Protein AF-A0A531JTS1-F1 (afdb_monomer_lite)

Radius of gyration: 21.37 Å; chains: 1; bounding box: 62×40×53 Å

Secondary structure (DSSP, 8-state):
-BTTSPPP-THHHHHHHHHHHHHT-----EEEHHHHHHTT-EEPTTPPPEEEEEEEEEEEEEE-TTS-EEEEEEEEEEEEEEEEGGGEES--GGGT--PPPP---TTS--HHHHHHHHHTT----

Structure (mmCIF, N/CA/C/O backbone):
data_AF-A0A531JTS1-F1
#
_entry.id   AF-A0A531JTS1-F1
#
loop_
_atom_site.group_PDB
_atom_site.id
_atom_site.type_symbol
_atom_site.label_atom_id
_atom_site.label_alt_id
_atom_site.label_comp_id
_atom_site.label_asym_id
_atom_site.label_entity_id
_atom_site.label_seq_id
_atom_site.pdbx_PDB_ins_code
_atom_site.Cartn_x
_atom_site.Cartn_y
_atom_site.Cartn_z
_atom_site.occupancy
_atom_site.B_iso_or_equiv
_atom_site.auth_seq_id
_atom_site.auth_comp_id
_atom_site.auth_asym_id
_atom_site.auth_atom_id
_atom_site.pdbx_PDB_model_num
ATOM 1 N N . LEU A 1 1 ? 2.930 2.457 -3.027 1.00 91.69 1 LEU A N 1
ATOM 2 C CA . LEU A 1 1 ? 1.908 3.439 -3.441 1.00 91.69 1 LEU A CA 1
ATOM 3 C C . LEU A 1 1 ? 0.594 2.713 -3.680 1.00 91.69 1 LEU A C 1
ATOM 5 O O . LEU A 1 1 ? 0.610 1.573 -4.131 1.00 91.69 1 LEU A O 1
ATOM 9 N N . ARG A 1 2 ? -0.527 3.340 -3.339 1.00 93.81 2 ARG A N 1
ATOM 10 C CA . ARG A 1 2 ? -1.869 2.912 -3.752 1.00 93.81 2 ARG A CA 1
ATOM 11 C C . ARG A 1 2 ? -2.081 3.280 -5.227 1.00 93.81 2 ARG A C 1
ATOM 13 O O . ARG A 1 2 ? -1.327 4.095 -5.753 1.00 93.81 2 ARG A O 1
ATOM 20 N N . HIS A 1 3 ? -3.122 2.746 -5.869 1.00 89.25 3 HIS A N 1
ATOM 21 C CA . HIS A 1 3 ? -3.442 3.060 -7.275 1.00 89.25 3 HIS A CA 1
ATOM 22 C C . HIS A 1 3 ? -3.582 4.564 -7.580 1.00 89.25 3 HIS A C 1
ATOM 24 O O . HIS A 1 3 ? -3.372 4.981 -8.708 1.00 89.25 3 HIS A O 1
ATOM 30 N N . ASN A 1 4 ? -3.912 5.387 -6.583 1.00 91.25 4 ASN A N 1
ATOM 31 C CA . ASN A 1 4 ? -4.043 6.839 -6.713 1.00 91.25 4 ASN A CA 1
ATOM 32 C C . ASN A 1 4 ? -2.749 7.616 -6.393 1.00 91.25 4 ASN A C 1
ATOM 34 O O . ASN A 1 4 ? -2.799 8.817 -6.146 1.00 91.25 4 ASN A O 1
ATOM 38 N N . GLY A 1 5 ? -1.602 6.938 -6.308 1.00 90.19 5 GLY A N 1
ATOM 39 C CA . GLY A 1 5 ? -0.308 7.558 -6.017 1.00 90.19 5 GLY A CA 1
ATOM 40 C C . GLY A 1 5 ? -0.054 7.873 -4.540 1.00 90.19 5 GLY A C 1
ATOM 41 O O . GLY A 1 5 ? 1.070 8.218 -4.184 1.00 90.19 5 GLY A O 1
ATOM 42 N N . LEU A 1 6 ? -1.035 7.703 -3.645 1.00 93.75 6 LEU A N 1
ATOM 43 C CA . LEU A 1 6 ? -0.819 7.951 -2.218 1.00 93.75 6 LEU A CA 1
ATOM 44 C C . LEU A 1 6 ? 0.058 6.857 -1.585 1.00 93.75 6 LEU A C 1
ATOM 46 O O . LEU A 1 6 ? -0.121 5.666 -1.874 1.00 93.75 6 LEU A O 1
ATOM 50 N N . PRO A 1 7 ? 0.998 7.209 -0.692 1.00 94.44 7 PRO A N 1
ATOM 51 C CA . PRO A 1 7 ? 1.817 6.220 -0.009 1.00 94.44 7 PRO A CA 1
ATOM 52 C C . PRO A 1 7 ? 0.991 5.378 0.974 1.00 94.44 7 PRO A C 1
ATOM 54 O O . PRO A 1 7 ? -0.017 5.813 1.534 1.00 94.44 7 PRO A O 1
ATOM 57 N N . TYR A 1 8 ? 1.435 4.139 1.191 1.00 94.94 8 TYR A N 1
ATOM 58 C CA . TYR A 1 8 ? 1.026 3.388 2.378 1.00 94.94 8 TYR A CA 1
ATOM 59 C C . TYR A 1 8 ? 1.779 3.936 3.595 1.00 94.94 8 TYR A C 1
ATOM 61 O O . TYR A 1 8 ? 2.845 4.530 3.449 1.00 94.94 8 TYR A O 1
ATOM 69 N N . SER A 1 9 ? 1.229 3.733 4.789 1.00 93.50 9 SER A N 1
ATOM 70 C CA . SER A 1 9 ? 1.817 4.181 6.052 1.00 93.50 9 SER A CA 1
ATOM 71 C C . SER A 1 9 ? 1.933 3.028 7.050 1.00 93.50 9 SER A C 1
ATOM 73 O O . SER A 1 9 ? 1.242 2.009 6.934 1.00 93.50 9 SER A O 1
ATOM 75 N N . GLY A 1 10 ? 2.826 3.196 8.028 1.00 93.56 10 GLY A N 1
ATOM 76 C CA . GLY A 1 10 ? 3.038 2.238 9.111 1.00 93.56 10 GLY A CA 1
ATOM 77 C C . GLY A 1 10 ? 3.453 0.852 8.612 1.00 93.56 10 GLY A C 1
ATOM 78 O O . GLY A 1 10 ? 4.222 0.722 7.661 1.00 93.56 10 GLY A O 1
ATOM 79 N N . MET A 1 11 ? 2.907 -0.191 9.243 1.00 94.56 11 MET A N 1
ATOM 80 C CA . MET A 1 11 ? 3.281 -1.587 8.980 1.00 94.56 11 MET A CA 1
ATOM 81 C C . MET A 1 11 ? 3.059 -2.020 7.523 1.00 94.56 11 MET A C 1
ATOM 83 O O . MET A 1 11 ? 3.814 -2.835 6.999 1.00 94.56 11 MET A O 1
ATOM 87 N N . ASN A 1 12 ? 2.076 -1.436 6.831 1.00 96.81 12 ASN A N 1
ATOM 88 C CA . ASN A 1 12 ? 1.812 -1.759 5.427 1.00 96.81 12 ASN A CA 1
ATOM 89 C C . ASN A 1 12 ? 2.991 -1.425 4.508 1.00 96.81 12 ASN A C 1
ATOM 91 O O . ASN A 1 12 ? 3.126 -2.045 3.460 1.00 96.81 12 ASN A O 1
ATOM 95 N N . VAL A 1 13 ? 3.849 -0.469 4.883 1.00 96.19 13 VAL A N 1
ATOM 96 C CA . VAL A 1 13 ? 5.073 -0.176 4.125 1.00 96.19 13 VAL A CA 1
ATOM 97 C C . VAL A 1 13 ? 5.992 -1.396 4.132 1.00 96.19 13 VAL A C 1
ATOM 99 O O . VAL A 1 13 ? 6.396 -1.865 3.073 1.00 96.19 13 VAL A O 1
ATOM 102 N N . LEU A 1 14 ? 6.249 -1.958 5.316 1.00 96.25 14 LEU A N 1
ATOM 103 C CA . LEU A 1 14 ? 7.140 -3.105 5.487 1.00 96.25 14 LEU A CA 1
ATOM 104 C C . LEU A 1 14 ? 6.568 -4.378 4.857 1.00 96.25 14 LEU A C 1
ATOM 106 O O . LEU A 1 14 ? 7.298 -5.100 4.184 1.00 96.25 14 LEU A O 1
ATOM 110 N N . LEU A 1 15 ? 5.264 -4.624 5.025 1.00 96.31 15 LEU A N 1
ATOM 111 C CA . LEU A 1 15 ? 4.593 -5.784 4.427 1.00 96.31 15 LEU A CA 1
ATOM 112 C C . LEU A 1 15 ? 4.716 -5.774 2.900 1.00 96.31 15 LEU A C 1
ATOM 114 O O . LEU A 1 15 ? 5.109 -6.772 2.301 1.00 96.31 15 LEU A O 1
ATOM 118 N N . LEU A 1 16 ? 4.435 -4.631 2.271 1.00 97.25 16 LEU A N 1
ATOM 119 C CA . LEU A 1 16 ? 4.468 -4.516 0.816 1.00 97.25 16 LEU A CA 1
ATOM 120 C C . LEU A 1 16 ? 5.891 -4.488 0.255 1.00 97.25 16 LEU A C 1
ATOM 122 O O . LEU A 1 16 ? 6.112 -5.003 -0.836 1.00 97.25 16 LEU A O 1
ATOM 126 N N . TRP A 1 17 ? 6.863 -3.920 0.974 1.00 95.50 17 TRP A N 1
ATOM 127 C CA . TRP A 1 17 ? 8.272 -4.008 0.580 1.00 95.50 17 TRP A CA 1
ATOM 128 C C . TRP A 1 17 ? 8.794 -5.437 0.656 1.00 95.50 17 TRP A C 1
ATOM 130 O O . TRP A 1 17 ? 9.419 -5.900 -0.294 1.00 95.50 17 TRP A O 1
ATOM 140 N N . SER A 1 18 ? 8.506 -6.148 1.749 1.00 96.19 18 SER A N 1
ATOM 141 C CA . SER A 1 18 ? 8.915 -7.545 1.901 1.00 96.19 18 SER A CA 1
ATOM 142 C C . SER A 1 18 ? 8.331 -8.412 0.791 1.00 96.19 18 SER A C 1
ATOM 144 O O . SER A 1 18 ? 9.043 -9.226 0.211 1.00 96.19 18 SER A O 1
ATOM 146 N N . GLU A 1 19 ? 7.054 -8.215 0.469 1.00 97.19 19 GLU A N 1
ATOM 147 C CA . GLU A 1 19 ? 6.400 -8.931 -0.621 1.00 97.19 19 GLU A CA 1
ATOM 148 C C . GLU A 1 19 ? 6.990 -8.561 -1.990 1.00 97.19 19 GLU A C 1
ATOM 150 O O . GLU A 1 19 ? 7.264 -9.447 -2.801 1.00 97.19 19 GLU A O 1
ATOM 155 N N . ALA A 1 20 ? 7.214 -7.267 -2.254 1.00 95.19 20 ALA A N 1
ATOM 156 C CA . ALA A 1 20 ? 7.817 -6.810 -3.506 1.00 95.19 20 ALA A CA 1
ATOM 157 C C . ALA A 1 20 ? 9.181 -7.465 -3.736 1.00 95.19 20 ALA A C 1
ATOM 159 O O . ALA A 1 20 ? 9.451 -7.943 -4.834 1.00 95.19 20 ALA A O 1
ATOM 160 N N . ILE A 1 21 ? 10.013 -7.530 -2.694 1.00 95.31 21 ILE A N 1
ATOM 161 C CA . ILE A 1 21 ? 11.329 -8.171 -2.746 1.00 95.31 21 ILE A CA 1
ATOM 162 C C . ILE A 1 21 ? 11.180 -9.677 -2.970 1.00 95.31 21 ILE A C 1
ATOM 164 O O . ILE A 1 21 ? 11.803 -10.217 -3.881 1.00 95.31 21 ILE A O 1
ATOM 168 N N . ALA A 1 22 ? 10.332 -10.351 -2.187 1.00 96.31 22 ALA A N 1
ATOM 169 C CA . ALA A 1 22 ? 10.145 -11.800 -2.271 1.00 96.31 22 ALA A CA 1
ATOM 170 C C . ALA A 1 22 ? 9.657 -12.261 -3.654 1.00 96.31 22 ALA A C 1
ATOM 172 O O . ALA A 1 22 ? 9.996 -13.358 -4.095 1.00 96.31 22 ALA A O 1
ATOM 173 N N . ARG A 1 23 ? 8.873 -11.424 -4.343 1.00 95.31 23 ARG A N 1
ATOM 174 C CA . ARG A 1 23 ? 8.266 -11.743 -5.645 1.00 95.31 23 ARG A CA 1
ATOM 175 C C . ARG A 1 23 ? 8.903 -11.020 -6.830 1.00 95.31 23 ARG A C 1
ATOM 177 O O . ARG A 1 23 ? 8.464 -11.214 -7.959 1.00 95.31 23 ARG A O 1
ATOM 184 N N . GLY A 1 24 ? 9.928 -10.203 -6.591 1.00 94.00 24 GLY A N 1
ATOM 185 C CA . GLY A 1 24 ? 10.641 -9.468 -7.637 1.00 94.00 24 GLY A CA 1
ATOM 186 C C . GLY A 1 24 ? 9.808 -8.381 -8.324 1.00 94.00 24 GLY A C 1
ATOM 187 O O . GLY A 1 24 ? 10.016 -8.096 -9.503 1.00 94.00 24 GLY A O 1
ATOM 188 N N . PHE A 1 25 ? 8.850 -7.771 -7.625 1.00 93.00 25 PHE A N 1
ATOM 189 C CA . PHE A 1 25 ? 8.051 -6.687 -8.189 1.00 93.00 25 PHE A CA 1
ATOM 190 C C . PHE A 1 25 ? 8.842 -5.379 -8.227 1.00 93.00 25 PHE A C 1
ATOM 192 O O . PHE A 1 25 ? 9.215 -4.832 -7.191 1.00 93.00 25 PHE A O 1
ATOM 199 N N . ALA A 1 26 ? 9.048 -4.844 -9.432 1.00 89.50 26 ALA A N 1
ATOM 200 C CA . ALA A 1 26 ? 9.737 -3.569 -9.630 1.00 89.50 26 ALA A CA 1
ATOM 201 C C . ALA A 1 26 ? 8.853 -2.354 -9.304 1.00 89.50 26 ALA A C 1
ATOM 203 O O . ALA A 1 26 ? 9.339 -1.336 -8.814 1.00 89.50 26 ALA A O 1
ATOM 204 N N . SER A 1 27 ? 7.547 -2.446 -9.577 1.00 91.31 27 SER A N 1
ATOM 205 C CA . SER A 1 27 ? 6.634 -1.331 -9.337 1.00 91.31 27 SER A CA 1
ATOM 206 C C . SER A 1 27 ? 6.235 -1.252 -7.863 1.00 91.31 27 SER A C 1
ATOM 208 O O . SER A 1 27 ? 5.833 -2.261 -7.277 1.00 91.31 27 SER A O 1
ATOM 210 N N . PRO A 1 28 ? 6.240 -0.055 -7.253 1.00 91.62 28 PRO A N 1
ATOM 211 C CA . PRO A 1 28 ? 5.754 0.131 -5.896 1.00 91.62 28 PRO A CA 1
ATOM 212 C C . PRO A 1 28 ? 4.225 0.252 -5.833 1.00 91.62 28 PRO A C 1
ATOM 214 O O . PRO A 1 28 ? 3.709 0.542 -4.752 1.00 91.62 28 PRO A O 1
ATOM 217 N N . MET A 1 29 ? 3.494 0.138 -6.949 1.00 95.00 29 MET A N 1
ATOM 218 C CA . MET A 1 29 ? 2.044 0.348 -6.997 1.00 95.00 29 MET A CA 1
ATOM 219 C C . MET A 1 29 ? 1.244 -0.916 -6.685 1.00 95.00 29 MET A C 1
ATOM 221 O O . MET A 1 29 ? 1.455 -1.971 -7.279 1.00 95.00 29 MET A O 1
ATOM 225 N N . TRP A 1 30 ? 0.273 -0.761 -5.783 1.00 97.00 30 TRP A N 1
ATOM 226 C CA . TRP A 1 30 ? -0.610 -1.821 -5.309 1.00 97.00 30 TRP A CA 1
ATOM 227 C C . TRP A 1 30 ? -2.062 -1.362 -5.301 1.00 97.00 30 TRP A C 1
ATOM 229 O O . TRP A 1 30 ? -2.359 -0.212 -4.959 1.00 97.00 30 TRP A O 1
ATOM 239 N N . MET A 1 31 ? -2.976 -2.279 -5.599 1.00 97.56 31 MET A N 1
ATOM 240 C CA . MET A 1 31 ? -4.410 -2.008 -5.613 1.00 97.56 31 MET A CA 1
ATOM 241 C C . MET A 1 31 ? -5.234 -3.244 -5.274 1.00 97.56 31 MET A C 1
ATOM 243 O O . MET A 1 31 ? -4.763 -4.367 -5.384 1.00 97.56 31 MET A O 1
ATOM 247 N N . THR A 1 32 ? -6.469 -3.055 -4.828 1.00 97.56 32 THR A N 1
ATOM 248 C CA . THR A 1 32 ? -7.389 -4.175 -4.584 1.00 97.56 32 THR A CA 1
ATOM 249 C C . THR A 1 32 ? -7.860 -4.792 -5.901 1.00 97.56 32 THR A C 1
ATOM 251 O O . THR A 1 32 ? -7.839 -4.140 -6.944 1.00 97.56 32 THR A O 1
ATOM 254 N N . PHE A 1 33 ? -8.364 -6.027 -5.846 1.00 97.06 33 PHE A N 1
ATOM 255 C CA . PHE A 1 33 ? -8.970 -6.686 -7.010 1.00 97.06 33 PHE A CA 1
ATOM 256 C C . PHE A 1 33 ? -10.068 -5.827 -7.658 1.00 97.06 33 PHE A C 1
ATOM 258 O O . PHE A 1 33 ? -10.114 -5.673 -8.874 1.00 97.06 33 PHE A O 1
ATOM 265 N N . LYS A 1 34 ? -10.931 -5.220 -6.831 1.00 96.69 34 LYS A N 1
ATOM 266 C CA . LYS A 1 34 ? -12.027 -4.374 -7.310 1.00 96.69 34 LYS A CA 1
ATOM 267 C C . LYS A 1 34 ? -11.511 -3.132 -8.041 1.00 96.69 34 LYS A C 1
ATOM 269 O O . LYS A 1 34 ? -12.028 -2.802 -9.097 1.00 96.69 34 LYS A O 1
ATOM 274 N N . GLN A 1 35 ? -10.467 -2.491 -7.515 1.00 97.25 35 GLN A N 1
ATOM 275 C CA . G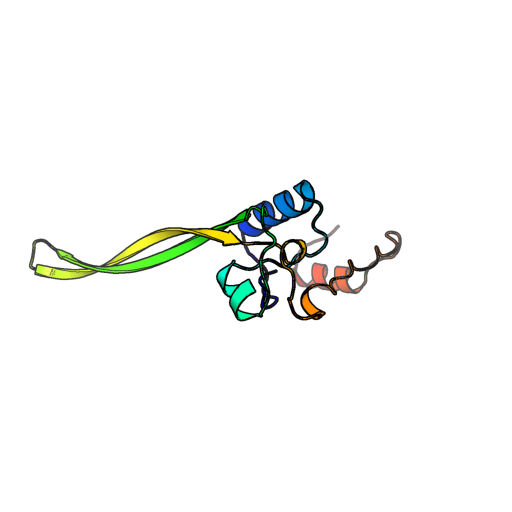LN A 1 35 ? -9.839 -1.333 -8.160 1.00 97.25 35 GLN A CA 1
ATOM 276 C C . GLN A 1 35 ? -9.199 -1.701 -9.502 1.00 97.25 35 GLN A C 1
ATOM 278 O O . GLN A 1 35 ? -9.328 -0.942 -10.454 1.00 97.25 35 GLN A O 1
ATOM 283 N N . ALA A 1 36 ? -8.549 -2.866 -9.594 1.00 97.25 36 ALA A N 1
ATOM 284 C CA . ALA A 1 36 ? -8.010 -3.357 -10.861 1.00 97.25 36 ALA A CA 1
ATOM 285 C C . ALA A 1 36 ? -9.117 -3.493 -11.915 1.00 97.25 36 ALA A C 1
ATOM 287 O O . ALA A 1 36 ? -8.978 -2.970 -13.018 1.00 97.25 36 ALA A O 1
ATOM 288 N N . LEU A 1 37 ? -10.242 -4.107 -11.532 1.00 96.94 37 LEU A N 1
ATOM 289 C CA . LEU A 1 37 ? -11.401 -4.290 -12.402 1.00 96.94 37 LEU A CA 1
ATOM 290 C C . LEU A 1 37 ? -12.042 -2.959 -12.824 1.00 96.94 37 LEU A C 1
ATOM 292 O O . LEU A 1 37 ? -12.373 -2.781 -13.991 1.00 96.94 37 LEU A O 1
ATOM 296 N N . GLU A 1 38 ? -12.190 -2.012 -11.894 1.00 96.88 38 GLU A N 1
ATOM 297 C CA . GLU A 1 38 ? -12.708 -0.661 -12.171 1.00 96.88 38 GLU A CA 1
ATOM 298 C C . GLU A 1 38 ? -11.820 0.113 -13.165 1.00 96.88 38 GLU A C 1
ATOM 300 O O . GLU A 1 38 ? -12.316 0.961 -13.902 1.00 96.88 38 GLU A O 1
ATOM 305 N N . LEU A 1 39 ? -10.524 -0.205 -13.223 1.00 95.56 39 LEU A N 1
ATOM 306 C CA . LEU A 1 39 ? -9.560 0.366 -14.168 1.00 95.56 39 LEU A CA 1
ATOM 307 C C . LEU A 1 39 ? -9.474 -0.403 -15.499 1.00 95.56 39 LEU A C 1
ATOM 309 O O . LEU A 1 39 ? -8.624 -0.077 -16.325 1.00 95.56 39 LEU A O 1
ATOM 313 N N . GLY A 1 40 ? -10.323 -1.415 -15.713 1.00 95.88 40 GLY A N 1
ATOM 314 C CA . GLY A 1 40 ? -10.306 -2.269 -16.906 1.00 95.88 40 GLY A CA 1
ATOM 315 C C . GLY A 1 40 ? -9.234 -3.364 -16.889 1.00 95.88 40 GLY A C 1
ATOM 316 O O . GLY A 1 40 ? -9.108 -4.107 -17.860 1.00 95.88 40 GLY A O 1
ATOM 317 N N . GLY A 1 41 ? -8.488 -3.488 -15.790 1.00 96.75 41 GLY A N 1
ATOM 318 C CA . GLY A 1 41 ? -7.478 -4.518 -15.607 1.00 96.75 41 GLY A CA 1
ATOM 319 C C . GLY A 1 41 ? -8.036 -5.815 -15.022 1.00 96.75 41 GLY A C 1
ATOM 320 O O . GLY A 1 41 ? -9.059 -5.842 -14.336 1.00 96.75 41 GLY A O 1
ATOM 321 N N . ALA A 1 42 ? -7.317 -6.910 -15.242 1.00 97.62 42 ALA A N 1
ATOM 322 C CA . ALA A 1 42 ? -7.623 -8.221 -14.693 1.00 97.62 42 ALA A CA 1
ATOM 323 C C . ALA A 1 42 ? -6.387 -8.813 -14.013 1.00 97.62 42 ALA A C 1
ATOM 325 O O . ALA A 1 42 ? -5.321 -8.931 -14.616 1.00 97.62 42 ALA A O 1
ATOM 326 N N . VAL A 1 43 ? -6.532 -9.210 -12.746 1.00 97.69 43 VAL A N 1
ATOM 327 C CA . VAL A 1 43 ? -5.500 -9.994 -12.057 1.00 97.69 43 VAL A CA 1
ATOM 328 C C . VAL A 1 43 ? -5.327 -11.316 -12.804 1.00 97.69 43 VAL A C 1
ATOM 330 O O . VAL A 1 43 ? -6.310 -12.028 -13.035 1.00 97.69 43 VAL A O 1
ATOM 333 N N . ARG A 1 44 ? -4.090 -11.657 -13.178 1.00 97.94 44 ARG A N 1
ATOM 334 C CA . ARG A 1 44 ? -3.812 -12.900 -13.903 1.00 97.94 44 ARG A CA 1
ATOM 335 C C . ARG A 1 44 ? -4.213 -14.122 -13.085 1.00 97.94 44 ARG A C 1
ATOM 337 O O . ARG A 1 44 ? -4.066 -14.177 -11.864 1.00 97.94 44 ARG A O 1
ATOM 344 N N . LYS A 1 45 ? -4.705 -15.148 -13.777 1.00 96.75 45 LYS A N 1
ATOM 345 C CA . LYS A 1 45 ? -5.124 -16.398 -13.140 1.00 96.75 45 LYS A CA 1
ATOM 346 C C . LYS A 1 45 ? -3.944 -17.044 -12.405 1.00 96.75 45 LYS A C 1
ATOM 348 O O . LYS A 1 45 ? -2.891 -17.254 -12.993 1.00 96.75 45 LYS A O 1
ATOM 353 N N . GLY A 1 46 ? -4.160 -17.407 -11.141 1.00 96.50 46 GLY A N 1
ATOM 354 C CA . GLY A 1 46 ? -3.151 -18.044 -10.288 1.00 96.50 46 GLY A CA 1
ATOM 355 C C . GLY A 1 46 ? -2.316 -17.068 -9.455 1.00 96.50 46 GLY A C 1
ATOM 356 O O . GLY A 1 46 ? -1.600 -17.510 -8.562 1.00 96.50 46 GLY A O 1
ATOM 357 N N . GLU A 1 47 ? -2.438 -15.760 -9.685 1.00 97.38 47 GLU A N 1
ATOM 358 C CA . GLU A 1 47 ? -1.804 -14.750 -8.841 1.00 97.38 47 GLU A CA 1
ATOM 359 C C . GLU A 1 47 ? -2.449 -14.703 -7.449 1.00 97.38 47 GLU A C 1
ATOM 361 O O . GLU A 1 47 ? -3.673 -14.667 -7.305 1.00 97.38 47 GLU A O 1
ATOM 366 N N . THR A 1 48 ? -1.618 -14.656 -6.409 1.00 97.19 48 THR A N 1
ATOM 367 C CA . THR A 1 48 ? -2.056 -14.470 -5.021 1.00 97.19 48 THR A CA 1
ATOM 368 C C . THR A 1 48 ? -1.919 -13.011 -4.602 1.00 97.19 48 THR A C 1
ATOM 370 O O . THR A 1 48 ? -0.969 -12.324 -4.990 1.00 97.19 48 THR A O 1
ATOM 373 N N . GLY A 1 49 ? -2.887 -12.527 -3.824 1.00 96.81 49 GLY A N 1
ATOM 374 C CA . GLY A 1 49 ? -2.864 -11.179 -3.262 1.00 96.81 49 GLY A CA 1
ATOM 375 C C . GLY A 1 49 ? -2.070 -11.114 -1.960 1.00 96.81 49 GLY A C 1
ATOM 376 O O . GLY A 1 49 ? -1.956 -12.098 -1.231 1.00 96.81 49 GLY A O 1
ATOM 377 N N . SER A 1 50 ? -1.582 -9.924 -1.647 1.00 97.88 50 SER A N 1
ATOM 378 C CA . SER A 1 50 ? -0.780 -9.619 -0.466 1.00 97.88 50 SER A CA 1
ATOM 379 C C . SER A 1 50 ? -1.632 -8.876 0.558 1.00 97.88 50 SER A C 1
ATOM 381 O O . SER A 1 50 ? -2.486 -8.060 0.204 1.00 97.88 50 SER A O 1
ATOM 383 N N . MET A 1 51 ? -1.444 -9.176 1.841 1.00 97.06 51 MET A N 1
ATOM 384 C CA . MET A 1 51 ? -2.294 -8.638 2.901 1.00 97.06 51 MET A CA 1
ATOM 385 C C . MET A 1 51 ? -1.812 -7.262 3.373 1.00 97.06 51 MET A C 1
ATOM 387 O O . MET A 1 51 ? -0.644 -7.077 3.706 1.00 97.06 51 MET A O 1
ATOM 391 N N . VAL A 1 52 ? -2.744 -6.318 3.478 1.00 97.12 52 VAL A N 1
ATOM 392 C CA . VAL A 1 52 ? -2.562 -5.028 4.156 1.00 97.12 52 VAL A CA 1
ATOM 393 C C . VAL A 1 52 ? -3.619 -4.857 5.235 1.00 97.12 52 VAL A C 1
ATOM 395 O O . VAL A 1 52 ? -4.714 -5.410 5.143 1.00 97.12 52 VAL A O 1
ATOM 398 N N . VAL A 1 53 ? -3.308 -4.066 6.255 1.00 95.62 53 VAL A N 1
ATOM 399 C CA . VAL A 1 53 ? -4.194 -3.824 7.394 1.00 95.62 53 VAL A CA 1
ATOM 400 C C . VAL A 1 53 ? -4.664 -2.375 7.452 1.00 95.62 53 VAL A C 1
ATOM 402 O O . VAL A 1 53 ? -3.917 -1.436 7.183 1.00 95.62 53 VAL A O 1
ATOM 405 N N . PHE A 1 54 ? -5.917 -2.180 7.835 1.00 94.12 54 PHE A N 1
ATOM 406 C CA . PHE A 1 54 ? -6.522 -0.882 8.093 1.00 94.12 54 PHE A CA 1
ATOM 407 C C . PHE A 1 54 ? -7.058 -0.862 9.517 1.00 94.12 54 PHE A C 1
ATOM 409 O O . PHE A 1 54 ? -7.987 -1.602 9.844 1.00 94.12 54 PHE A O 1
ATOM 416 N N . ALA A 1 55 ? -6.461 -0.021 10.354 1.00 92.44 55 ALA A N 1
ATOM 417 C CA . ALA A 1 55 ? -6.913 0.219 11.713 1.00 92.44 55 ALA A CA 1
ATOM 418 C C . ALA A 1 55 ? -7.729 1.512 11.750 1.00 92.44 55 ALA A C 1
ATOM 420 O O . ALA A 1 55 ? -7.289 2.539 11.233 1.00 92.44 55 ALA A O 1
ATOM 421 N N . SER A 1 56 ? -8.913 1.461 12.350 1.00 93.19 56 SER A N 1
ATOM 422 C CA . SER A 1 56 ? -9.760 2.636 12.555 1.00 93.19 56 SER A CA 1
ATOM 423 C C . SER A 1 56 ? -10.707 2.394 13.736 1.00 93.19 56 SER A C 1
ATOM 425 O O . SER A 1 56 ? -10.605 1.378 14.425 1.00 93.19 56 SER A O 1
ATOM 427 N N . ARG A 1 57 ? -11.591 3.346 14.018 1.00 94.31 57 ARG A N 1
ATOM 428 C CA . ARG A 1 57 ? -12.590 3.280 15.087 1.00 94.31 57 ARG A CA 1
ATOM 429 C C . ARG A 1 57 ? -13.954 3.610 14.503 1.00 94.31 57 ARG A C 1
ATOM 431 O O . ARG A 1 57 ? -14.033 4.392 13.559 1.00 94.31 57 ARG A O 1
ATOM 438 N N . PHE A 1 58 ? -15.008 3.008 15.035 1.00 92.88 58 PHE A N 1
ATOM 439 C CA . PHE A 1 58 ? -16.379 3.421 14.741 1.00 92.88 58 PHE A CA 1
ATOM 440 C C . PHE A 1 58 ? -17.107 3.761 16.038 1.00 92.88 58 PHE A C 1
ATOM 442 O O . PHE A 1 58 ? -16.812 3.181 17.084 1.00 92.88 58 PHE A O 1
ATOM 449 N N . THR A 1 59 ? -18.042 4.700 15.954 1.00 94.31 59 THR A N 1
ATOM 450 C CA . THR A 1 59 ? -18.889 5.101 17.078 1.00 94.31 59 THR A CA 1
ATOM 451 C C . THR A 1 59 ? -20.137 4.238 17.102 1.00 94.31 59 THR A C 1
ATOM 453 O O . THR A 1 59 ? -20.755 3.998 16.063 1.00 94.31 59 THR A O 1
ATOM 456 N N . LYS A 1 60 ? -20.499 3.761 18.288 1.00 93.25 60 LYS A N 1
ATOM 457 C CA . LYS A 1 60 ? -21.740 3.044 18.542 1.00 93.25 60 LYS A CA 1
ATOM 458 C C . LYS A 1 60 ? -22.430 3.682 19.740 1.00 93.25 60 LYS A C 1
ATOM 460 O O . LYS A 1 60 ? -21.825 3.761 20.807 1.00 93.25 60 LYS A O 1
ATOM 465 N N . THR A 1 61 ? -23.673 4.100 19.552 1.00 93.25 61 THR A N 1
ATOM 466 C CA . THR A 1 61 ? -24.526 4.581 20.639 1.00 93.25 61 THR A CA 1
ATOM 467 C C . THR A 1 61 ? -25.032 3.374 21.427 1.00 93.25 61 THR A C 1
ATOM 469 O O . THR A 1 61 ? -25.558 2.415 20.852 1.00 93.25 61 THR A O 1
ATOM 472 N N . GLU A 1 62 ? -24.793 3.377 22.733 1.00 91.00 62 GLU A N 1
ATOM 473 C CA . GLU A 1 62 ? -25.245 2.357 23.676 1.00 91.00 62 GLU A CA 1
ATOM 474 C C . GLU A 1 62 ? -26.098 3.033 24.756 1.00 91.00 62 GLU A C 1
ATOM 476 O O . GLU A 1 62 ? -25.882 4.195 25.088 1.00 91.00 62 GLU A O 1
ATOM 481 N N . THR A 1 63 ? -27.081 2.312 25.289 1.00 90.69 63 THR A N 1
ATOM 482 C CA . THR A 1 63 ? -27.901 2.782 26.410 1.00 90.69 63 THR A CA 1
ATOM 483 C C . THR A 1 63 ? -27.394 2.128 27.686 1.00 90.69 63 THR A C 1
ATOM 485 O O . THR A 1 63 ? -27.180 0.911 27.718 1.00 90.69 63 THR A O 1
ATOM 488 N N . ASP A 1 64 ? -27.169 2.920 28.727 1.00 87.81 64 ASP A N 1
ATOM 489 C CA . ASP A 1 64 ? -26.760 2.400 30.023 1.00 87.81 64 ASP A CA 1
ATOM 490 C C . ASP A 1 64 ? -27.933 1.755 30.792 1.00 87.81 64 ASP A C 1
ATOM 492 O O . ASP A 1 64 ? -29.079 1.704 30.341 1.00 87.81 64 ASP A O 1
ATOM 496 N N . SER A 1 65 ? -27.650 1.230 31.986 1.00 86.06 65 SER A N 1
ATOM 497 C CA . SER A 1 65 ? -28.671 0.630 32.854 1.00 86.06 65 SER A CA 1
ATOM 498 C C . SER A 1 65 ? -29.697 1.629 33.405 1.00 86.06 65 SER A C 1
ATOM 500 O O . SER A 1 65 ? -30.713 1.198 33.948 1.00 86.06 65 SER A O 1
ATOM 502 N N . ALA A 1 66 ? -29.426 2.934 33.314 1.00 88.94 66 ALA A N 1
ATOM 503 C CA . ALA A 1 66 ? -30.316 4.013 33.730 1.00 88.94 66 ALA A CA 1
ATOM 504 C C . ALA A 1 66 ? -31.188 4.547 32.574 1.00 88.94 66 ALA A C 1
ATOM 506 O O . ALA A 1 66 ? -32.109 5.319 32.829 1.00 88.94 66 ALA A O 1
ATOM 507 N N . GLY A 1 67 ? -30.960 4.092 31.336 1.00 88.50 67 GLY A N 1
ATOM 508 C CA . GLY A 1 67 ? -31.685 4.544 30.149 1.00 88.50 67 GLY A CA 1
ATOM 509 C C . GLY A 1 67 ? -31.030 5.724 29.426 1.00 88.50 67 GLY A C 1
ATOM 510 O O . GLY A 1 67 ? -31.612 6.222 28.466 1.00 88.50 67 GLY A O 1
ATOM 511 N N . GLU A 1 68 ? -29.842 6.158 29.849 1.00 91.00 68 GLU A N 1
ATOM 512 C CA . GLU A 1 68 ? -29.105 7.255 29.222 1.00 91.00 68 GLU A CA 1
ATOM 513 C C . GLU A 1 68 ? -28.296 6.740 28.026 1.00 91.00 68 GLU A C 1
ATOM 515 O O . GLU A 1 68 ? -27.600 5.721 28.103 1.00 91.00 68 GLU A O 1
ATOM 520 N N . GLU A 1 69 ? -28.388 7.443 26.898 1.00 92.88 69 GLU A N 1
ATOM 521 C CA . GLU A 1 69 ? -27.604 7.133 25.705 1.00 92.88 69 GLU A CA 1
ATOM 522 C C . GLU A 1 69 ? -26.202 7.741 25.805 1.00 92.88 69 GLU A C 1
ATOM 524 O O . GLU A 1 69 ? -26.030 8.920 26.121 1.00 92.88 69 GLU A O 1
ATOM 529 N N . PHE A 1 70 ? -25.184 6.945 25.486 1.00 91.62 70 PHE A N 1
ATOM 530 C CA . PHE A 1 70 ? -23.810 7.415 25.373 1.00 91.62 70 PHE A CA 1
ATOM 531 C C . PHE A 1 70 ? -23.124 6.836 24.136 1.00 91.62 70 PHE A C 1
ATOM 533 O O . PHE A 1 70 ? -23.375 5.707 23.709 1.00 91.62 70 PHE A O 1
ATOM 540 N N . ASP A 1 71 ? -22.203 7.616 23.579 1.00 93.88 71 ASP A N 1
ATOM 541 C CA . ASP A 1 71 ? -21.407 7.204 22.433 1.00 93.88 71 ASP A CA 1
ATOM 542 C C . ASP A 1 71 ? -20.130 6.495 22.878 1.00 93.88 71 ASP A C 1
ATOM 544 O O . ASP A 1 71 ? -19.331 7.008 23.667 1.00 93.88 71 ASP A O 1
ATOM 548 N N . ARG A 1 72 ? -19.905 5.308 22.315 1.00 92.56 72 ARG A N 1
ATOM 549 C CA . ARG A 1 72 ? -18.706 4.510 22.545 1.00 92.56 72 ARG A CA 1
ATOM 550 C C . ARG A 1 72 ? -17.896 4.359 21.266 1.00 92.56 72 ARG A C 1
ATOM 552 O O . ARG A 1 72 ? -18.396 3.869 20.255 1.00 92.56 72 ARG A O 1
ATOM 559 N N . GLU A 1 73 ? -16.608 4.693 21.331 1.00 95.25 73 GLU A N 1
ATOM 560 C CA . GLU A 1 73 ? -15.659 4.360 20.267 1.00 95.25 73 GLU A CA 1
ATOM 561 C C . GLU A 1 73 ? -15.199 2.903 20.378 1.00 95.25 73 GLU A C 1
ATOM 563 O O . GLU A 1 73 ? -14.655 2.474 21.399 1.00 95.25 73 GLU A O 1
ATOM 568 N N . ILE A 1 74 ? -15.355 2.147 19.294 1.00 94.56 74 ILE A N 1
ATOM 569 C CA . ILE A 1 74 ? -14.914 0.757 19.196 1.00 94.56 74 ILE A CA 1
ATOM 570 C C . ILE A 1 74 ? -13.787 0.671 18.156 1.00 94.56 74 ILE A C 1
ATOM 572 O O . ILE A 1 74 ? -14.023 0.931 16.969 1.00 94.56 74 ILE A O 1
ATOM 576 N N . PRO A 1 75 ? -12.548 0.320 18.559 1.00 95.50 75 PRO A N 1
ATOM 577 C CA . PRO A 1 75 ? -11.452 0.121 17.622 1.00 95.50 75 PRO A CA 1
ATOM 578 C C . PRO A 1 75 ? -11.635 -1.170 16.828 1.00 95.50 75 PRO A C 1
ATOM 580 O O . PRO A 1 75 ? -12.086 -2.188 17.350 1.00 95.50 75 PRO A O 1
ATOM 583 N N . PHE A 1 76 ? -11.230 -1.141 15.562 1.00 94.12 76 PHE A N 1
ATOM 584 C CA . PHE A 1 76 ? -11.243 -2.308 14.695 1.00 94.12 76 PHE A CA 1
ATOM 585 C C . PHE A 1 76 ? -10.017 -2.3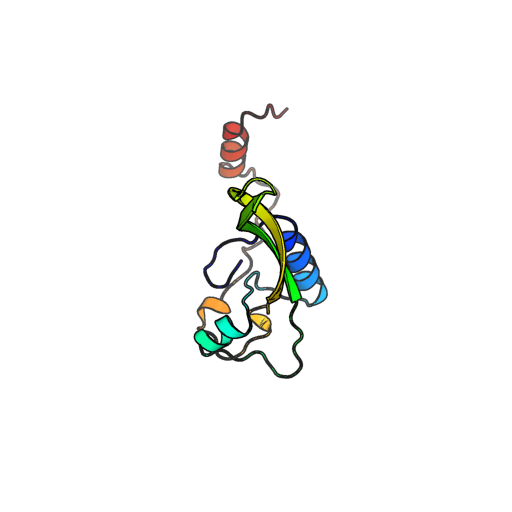62 13.787 1.00 94.12 76 PHE A C 1
ATOM 587 O O . PHE A 1 76 ? -9.404 -1.347 13.446 1.00 94.12 76 PHE A O 1
ATOM 594 N N . LEU A 1 77 ? -9.709 -3.580 13.346 1.00 94.56 77 LEU A N 1
ATOM 595 C CA . LEU A 1 77 ? -8.692 -3.876 12.350 1.00 94.56 77 LEU A CA 1
ATOM 596 C C . LEU A 1 77 ? -9.349 -4.642 11.198 1.00 94.56 77 LEU A C 1
ATOM 598 O O . LEU A 1 77 ? -10.016 -5.649 11.424 1.00 94.56 77 LEU A O 1
ATOM 602 N N . LYS A 1 78 ? -9.168 -4.172 9.964 1.00 94.75 78 LYS A N 1
ATOM 603 C CA . LYS A 1 78 ? -9.604 -4.867 8.746 1.00 94.75 78 LYS A CA 1
ATOM 604 C C . LYS A 1 78 ? -8.395 -5.258 7.916 1.00 94.75 78 LYS A C 1
ATOM 606 O O . LYS A 1 78 ? -7.541 -4.417 7.649 1.00 94.75 78 LYS A O 1
ATOM 611 N N . ALA A 1 79 ? -8.347 -6.512 7.491 1.00 95.44 79 ALA A N 1
ATOM 612 C CA . ALA A 1 79 ? -7.384 -6.977 6.506 1.00 95.44 79 ALA A CA 1
ATOM 613 C C . ALA A 1 79 ? -7.975 -6.841 5.096 1.00 95.44 79 ALA A C 1
ATOM 615 O O . ALA A 1 79 ? -9.157 -7.110 4.885 1.00 95.44 79 ALA A O 1
ATOM 616 N N . TYR A 1 80 ? -7.145 -6.443 4.138 1.00 96.06 80 TYR A N 1
ATOM 617 C CA . TYR A 1 80 ? -7.483 -6.393 2.720 1.00 96.06 80 TYR A CA 1
ATOM 618 C C . TYR A 1 80 ? -6.407 -7.103 1.907 1.00 96.06 80 TYR A C 1
ATOM 620 O O . TYR A 1 80 ? -5.226 -7.031 2.243 1.00 96.06 80 TYR A O 1
ATOM 628 N N . SER A 1 81 ? -6.813 -7.734 0.808 1.00 97.62 81 SER A N 1
ATOM 629 C CA . SER A 1 81 ? -5.891 -8.268 -0.194 1.00 97.62 81 SER A CA 1
ATOM 630 C C . SER A 1 81 ? -5.673 -7.243 -1.304 1.00 97.62 81 SER A C 1
ATOM 632 O O . SER A 1 81 ? -6.630 -6.734 -1.897 1.00 97.62 81 SER A O 1
ATOM 634 N N . VAL A 1 82 ? -4.409 -6.955 -1.589 1.00 98.19 82 VAL A N 1
ATOM 635 C CA . VAL A 1 82 ? -3.973 -6.084 -2.682 1.00 98.19 82 VAL A CA 1
ATOM 636 C C . VAL A 1 82 ? -3.044 -6.840 -3.623 1.00 98.19 82 VAL A C 1
ATOM 638 O O . VAL A 1 82 ? -2.406 -7.812 -3.240 1.00 98.19 82 VAL A O 1
ATOM 641 N N . PHE A 1 83 ? -2.976 -6.384 -4.862 1.00 98.38 83 PHE A N 1
ATOM 642 C CA . PHE A 1 83 ? -2.178 -6.947 -5.936 1.00 98.38 83 PHE A CA 1
ATOM 643 C C . PHE A 1 83 ? -1.247 -5.861 -6.456 1.00 98.38 83 PHE A C 1
ATOM 645 O O . PHE A 1 83 ? -1.639 -4.693 -6.565 1.00 98.38 83 PHE A O 1
ATOM 652 N N . ASN A 1 84 ? -0.011 -6.238 -6.750 1.00 97.69 84 ASN A N 1
ATOM 653 C CA . ASN A 1 84 ? 0.922 -5.365 -7.436 1.00 97.69 84 ASN A CA 1
ATOM 654 C C . ASN A 1 84 ? 0.462 -5.172 -8.886 1.00 97.69 84 ASN A C 1
ATOM 656 O O . ASN A 1 84 ? -0.090 -6.093 -9.486 1.00 97.69 84 ASN A O 1
ATOM 660 N N . VAL A 1 85 ? 0.737 -4.012 -9.484 1.00 96.38 85 VAL A N 1
ATOM 661 C CA . VAL A 1 85 ? 0.446 -3.780 -10.914 1.00 96.38 85 VAL A CA 1
ATOM 662 C C . VAL A 1 85 ? 1.102 -4.816 -11.826 1.00 96.38 85 VAL A C 1
ATOM 664 O O . VAL A 1 85 ? 0.538 -5.157 -12.857 1.00 96.38 85 VAL A O 1
ATOM 667 N N . ALA A 1 86 ? 2.245 -5.384 -11.424 1.00 95.62 86 ALA A N 1
ATOM 668 C CA . ALA A 1 86 ? 2.909 -6.450 -12.164 1.00 95.62 86 ALA A CA 1
ATOM 669 C C . ALA A 1 86 ? 2.053 -7.720 -12.294 1.00 95.62 86 ALA A C 1
ATOM 671 O O . ALA A 1 86 ? 2.316 -8.517 -13.186 1.00 95.62 86 ALA A O 1
ATOM 672 N N . GLN A 1 87 ? 1.045 -7.916 -11.436 1.00 97.62 87 GLN A N 1
ATOM 673 C CA . GLN A 1 87 ? 0.143 -9.076 -11.411 1.00 97.62 87 GLN A CA 1
ATOM 674 C C . GLN A 1 87 ? -1.130 -8.886 -12.250 1.00 97.62 87 GLN A C 1
ATOM 676 O O . GLN A 1 87 ? -1.957 -9.795 -12.333 1.00 97.62 87 GLN A O 1
ATOM 681 N N . ILE A 1 88 ? -1.326 -7.693 -12.811 1.00 97.81 88 ILE A N 1
ATOM 682 C CA . ILE A 1 88 ? -2.581 -7.268 -13.427 1.00 97.81 88 ILE A CA 1
ATOM 683 C C . ILE A 1 88 ? -2.312 -6.949 -14.894 1.00 97.81 88 ILE A C 1
ATOM 685 O O . ILE A 1 88 ? -1.444 -6.131 -15.196 1.00 97.81 88 ILE A O 1
ATOM 689 N N . ASP A 1 89 ? -3.082 -7.549 -15.792 1.00 97.31 89 ASP A N 1
ATOM 690 C CA . ASP A 1 89 ? -3.046 -7.252 -17.224 1.00 97.31 89 ASP A CA 1
ATOM 691 C C . ASP A 1 89 ? -4.148 -6.246 -17.581 1.00 97.31 89 ASP A C 1
ATOM 693 O O . ASP A 1 89 ? -5.183 -6.198 -16.918 1.00 97.31 89 ASP A O 1
ATOM 697 N N . GLY A 1 90 ? -3.954 -5.453 -18.637 1.00 96.12 90 GLY A N 1
ATOM 698 C CA . GLY A 1 90 ? -4.983 -4.541 -19.157 1.00 96.12 90 GLY A CA 1
ATOM 699 C C . GLY A 1 90 ? -5.150 -3.225 -18.390 1.00 96.12 90 GLY A C 1
ATOM 700 O O . GLY A 1 90 ? -6.113 -2.504 -18.641 1.00 96.12 90 GLY A O 1
ATOM 701 N N . LEU A 1 91 ? -4.235 -2.883 -17.475 1.00 95.50 91 LEU A N 1
ATOM 702 C CA . LEU A 1 91 ? -4.223 -1.548 -16.870 1.00 95.50 91 LEU A CA 1
ATOM 703 C C . LEU A 1 91 ? -3.753 -0.490 -17.885 1.00 95.50 91 LEU A C 1
ATOM 705 O O . LEU A 1 91 ? -3.005 -0.810 -18.807 1.00 95.50 91 LEU A O 1
ATOM 709 N N . PRO A 1 92 ? -4.115 0.791 -17.696 1.00 93.12 92 PRO A N 1
ATOM 710 C CA . PRO A 1 92 ? -3.524 1.884 -18.464 1.00 93.12 92 PRO A CA 1
ATOM 711 C C . PRO A 1 92 ? -1.988 1.932 -18.356 1.00 93.12 92 PRO A C 1
ATOM 713 O O . PRO A 1 92 ? -1.436 1.763 -17.268 1.00 93.12 92 PRO A O 1
ATOM 716 N N . ASP A 1 93 ? -1.297 2.270 -19.449 1.00 90.12 93 ASP A N 1
ATOM 717 C CA . ASP A 1 93 ? 0.174 2.192 -19.563 1.00 90.12 93 ASP A CA 1
ATOM 718 C C . ASP A 1 93 ? 0.954 2.925 -18.461 1.00 90.12 93 ASP A C 1
ATOM 720 O O . ASP A 1 93 ? 2.028 2.486 -18.039 1.00 90.12 93 ASP A O 1
ATOM 724 N N . HIS A 1 94 ? 0.406 4.027 -17.938 1.00 89.00 94 HIS A N 1
ATOM 725 C CA . HIS A 1 94 ? 1.043 4.792 -16.865 1.00 89.00 94 HIS A CA 1
ATOM 726 C C . HIS A 1 94 ? 1.214 3.986 -15.564 1.00 89.00 94 HIS A C 1
ATOM 728 O O . HIS A 1 94 ? 2.076 4.330 -14.758 1.00 89.00 94 HIS A O 1
ATOM 734 N N . TYR A 1 95 ? 0.461 2.896 -15.366 1.00 90.38 95 TYR A N 1
ATOM 735 C CA . TYR A 1 95 ? 0.640 1.999 -14.220 1.00 90.38 95 TYR A CA 1
ATOM 736 C C . TYR A 1 95 ? 1.895 1.122 -14.325 1.00 90.38 95 TYR A C 1
ATOM 738 O O . TYR A 1 95 ? 2.470 0.758 -13.295 1.00 90.38 95 TYR A O 1
ATOM 746 N N . TY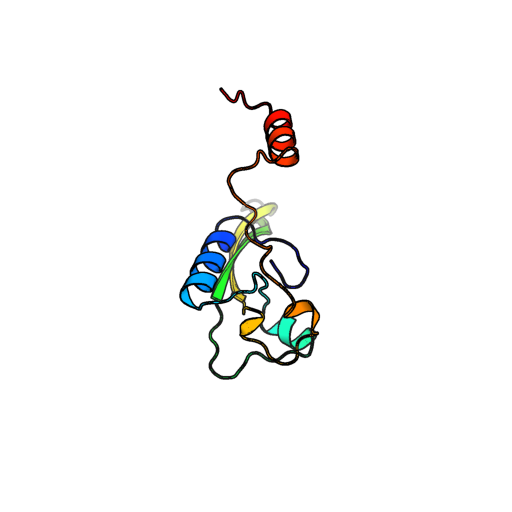R A 1 96 ? 2.347 0.811 -15.542 1.00 87.94 96 TYR A N 1
ATOM 747 C CA . TYR A 1 96 ? 3.534 -0.015 -15.789 1.00 87.94 96 TYR A CA 1
ATOM 748 C C . TYR A 1 96 ? 4.822 0.813 -15.919 1.00 87.94 96 TYR A C 1
ATOM 750 O O . TYR A 1 96 ? 5.920 0.284 -15.762 1.00 87.94 96 TYR A O 1
ATOM 758 N N . GLY A 1 97 ? 4.706 2.122 -16.163 1.00 74.81 97 GLY A N 1
ATOM 759 C CA . GLY A 1 97 ? 5.819 3.026 -16.474 1.00 74.81 97 GLY A CA 1
ATOM 760 C C . GLY A 1 97 ? 6.750 3.416 -15.317 1.00 74.81 97 GLY A C 1
ATOM 761 O O . GLY A 1 97 ? 7.566 4.322 -15.494 1.00 74.81 97 GLY A O 1
ATOM 762 N N . HIS A 1 98 ? 6.668 2.778 -14.145 1.00 65.88 98 HIS A N 1
ATOM 763 C CA . HIS A 1 98 ? 7.575 3.076 -13.033 1.00 65.88 98 HIS A CA 1
ATOM 764 C C . HIS A 1 98 ? 8.991 2.563 -13.323 1.00 65.88 98 HIS A C 1
ATOM 766 O O . HIS A 1 98 ? 9.358 1.443 -12.974 1.00 65.88 98 HIS A O 1
ATOM 772 N N . LYS A 1 99 ? 9.810 3.415 -13.944 1.00 58.84 99 LYS A N 1
ATOM 773 C CA . LYS A 1 99 ? 11.262 3.242 -13.978 1.00 58.84 99 LYS A CA 1
ATOM 774 C C . LYS A 1 99 ? 11.820 3.597 -12.604 1.00 58.84 99 LYS A C 1
ATOM 776 O O . LYS A 1 99 ? 11.528 4.674 -12.087 1.00 58.84 99 LYS A O 1
ATOM 781 N N . ALA A 1 100 ? 12.609 2.696 -12.021 1.00 59.50 100 ALA A N 1
ATOM 782 C CA . ALA A 1 100 ? 13.435 3.034 -10.869 1.00 59.50 100 ALA A CA 1
ATOM 783 C C . ALA A 1 100 ? 14.279 4.268 -11.223 1.00 59.50 100 ALA A C 1
ATOM 785 O O . ALA A 1 100 ? 14.827 4.336 -12.329 1.00 59.50 100 ALA A O 1
ATOM 786 N N . GLU A 1 101 ? 14.348 5.252 -10.322 1.00 63.56 101 GLU A N 1
ATOM 787 C CA . GLU A 1 101 ? 15.260 6.372 -10.538 1.00 63.56 101 GLU A CA 1
ATOM 788 C C . GLU A 1 101 ? 16.685 5.825 -10.689 1.00 63.56 101 GLU A C 1
ATOM 790 O O . GLU A 1 101 ? 17.067 4.900 -9.961 1.00 63.56 101 GLU A O 1
ATOM 795 N N . PRO A 1 102 ? 17.472 6.351 -11.643 1.00 63.44 102 PRO A N 1
ATOM 796 C CA . PRO A 1 102 ? 18.853 5.932 -11.794 1.00 63.44 102 PRO A CA 1
ATOM 797 C C . PRO A 1 102 ? 19.589 6.156 -10.473 1.00 63.44 102 PRO A C 1
ATOM 799 O O . PRO A 1 102 ? 19.475 7.221 -9.860 1.00 63.44 102 PRO A O 1
ATOM 802 N N . VAL A 1 103 ? 20.346 5.144 -10.045 1.00 66.56 103 VAL A N 1
ATOM 803 C CA . VAL A 1 103 ? 21.223 5.246 -8.877 1.00 66.56 103 VAL A CA 1
ATOM 804 C C . VAL A 1 103 ? 22.180 6.408 -9.131 1.00 66.56 103 VAL A C 1
ATOM 806 O O . VAL A 1 103 ? 22.980 6.369 -10.066 1.00 66.56 103 VAL A O 1
ATOM 809 N N . ARG A 1 104 ? 22.046 7.477 -8.341 1.00 66.62 104 ARG A N 1
ATOM 810 C CA . ARG A 1 104 ? 22.941 8.634 -8.417 1.00 66.62 104 ARG A CA 1
ATOM 811 C C . ARG A 1 104 ? 24.308 8.235 -7.868 1.00 66.62 104 ARG A C 1
ATOM 813 O O . ARG A 1 104 ? 24.380 7.471 -6.908 1.00 66.62 104 ARG A O 1
ATOM 820 N N . ASP A 1 105 ? 25.364 8.756 -8.485 1.00 69.19 105 ASP A N 1
ATOM 821 C CA . ASP A 1 105 ? 26.743 8.520 -8.058 1.00 69.19 105 ASP A CA 1
ATOM 822 C C . ASP A 1 105 ? 26.910 8.933 -6.577 1.00 69.19 105 ASP A C 1
ATOM 824 O O . ASP A 1 105 ? 26.665 10.098 -6.240 1.00 69.19 105 ASP A O 1
ATOM 828 N N . PRO A 1 106 ? 27.260 8.001 -5.671 1.00 65.56 106 PRO A N 1
ATOM 829 C CA . PRO A 1 106 ? 27.236 8.232 -4.228 1.00 65.56 106 PRO A CA 1
ATOM 830 C C . PRO A 1 106 ? 28.316 9.198 -3.717 1.00 65.56 106 PRO A C 1
ATOM 832 O O . PRO A 1 106 ? 28.328 9.508 -2.527 1.00 65.56 106 PRO A O 1
ATOM 835 N N . ILE A 1 107 ? 29.226 9.677 -4.571 1.00 67.62 107 ILE A N 1
ATOM 836 C CA . ILE A 1 107 ? 30.402 10.451 -4.138 1.00 67.62 107 ILE A CA 1
ATOM 837 C C . ILE A 1 107 ? 30.133 11.970 -4.072 1.00 67.62 107 ILE A C 1
ATOM 839 O O . ILE A 1 107 ? 30.941 12.720 -3.525 1.00 67.62 107 ILE A O 1
ATOM 843 N N . VAL A 1 108 ? 28.986 12.460 -4.557 1.00 77.06 108 VAL A N 1
ATOM 844 C CA . V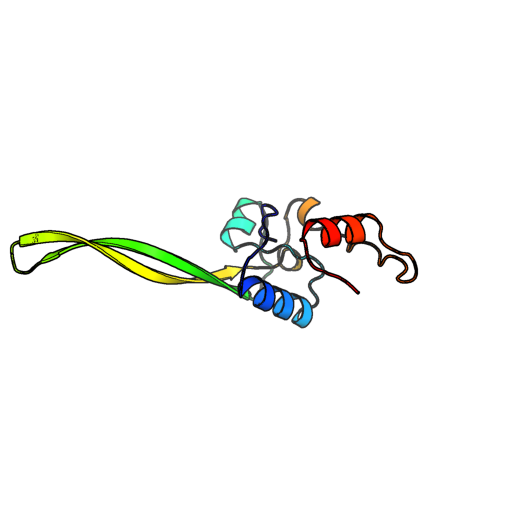AL A 1 108 ? 28.686 13.904 -4.565 1.00 77.06 108 VAL A CA 1
ATOM 845 C C . VAL A 1 108 ? 27.680 14.280 -3.482 1.00 77.06 108 VAL A C 1
ATOM 847 O O . VAL A 1 108 ? 26.627 13.663 -3.327 1.00 77.06 108 VAL A O 1
ATOM 850 N N . ARG A 1 109 ? 27.994 15.352 -2.748 1.00 77.06 109 ARG A N 1
ATOM 851 C CA . ARG A 1 109 ? 27.105 15.942 -1.746 1.00 77.06 109 ARG A CA 1
ATOM 852 C C . ARG A 1 109 ? 25.786 16.385 -2.385 1.00 77.06 109 ARG A C 1
ATOM 854 O O . ARG A 1 109 ? 25.769 17.101 -3.385 1.00 77.06 109 ARG A O 1
ATOM 861 N N . ILE A 1 110 ? 24.676 15.975 -1.780 1.00 85.94 110 ILE A N 1
ATOM 862 C CA . ILE A 1 110 ? 23.333 16.228 -2.299 1.00 85.94 110 ILE A CA 1
ATOM 863 C C . ILE A 1 110 ? 22.761 17.481 -1.624 1.00 85.94 110 ILE A C 1
ATOM 865 O O . ILE A 1 110 ? 22.183 17.401 -0.544 1.00 85.94 110 ILE A O 1
ATOM 869 N N . GLU A 1 111 ? 22.879 18.638 -2.280 1.00 88.25 111 GLU A N 1
ATOM 870 C CA . GLU A 1 111 ? 22.523 19.948 -1.698 1.00 88.25 111 GLU A CA 1
ATOM 871 C C . GLU A 1 111 ? 21.086 20.010 -1.140 1.00 88.25 111 GLU A C 1
ATOM 873 O O . GLU A 1 111 ? 20.833 20.562 -0.068 1.00 88.25 111 GLU A O 1
ATOM 878 N N . HIS A 1 112 ? 20.114 19.412 -1.836 1.00 87.25 112 HIS A N 1
ATOM 879 C CA . HIS A 1 112 ? 18.730 19.392 -1.352 1.00 87.25 112 HIS A CA 1
ATOM 880 C C . HIS A 1 112 ? 18.539 18.482 -0.130 1.00 87.25 112 HIS A C 1
ATOM 882 O O . HIS A 1 112 ? 17.651 18.750 0.678 1.00 87.25 112 HIS A O 1
ATOM 888 N N . ALA A 1 113 ? 19.373 17.448 0.040 1.00 88.06 113 ALA A N 1
ATOM 889 C CA . ALA A 1 113 ? 19.370 16.624 1.243 1.00 88.06 113 ALA A CA 1
ATOM 890 C C . ALA A 1 113 ? 19.936 17.408 2.435 1.00 88.06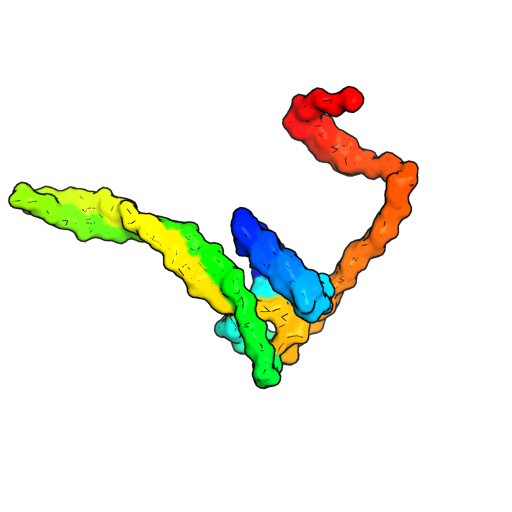 113 ALA A C 1
ATOM 892 O O . ALA A 1 113 ? 19.326 17.399 3.500 1.00 88.06 113 ALA A O 1
ATOM 893 N N . ASP A 1 114 ? 21.023 18.167 2.252 1.00 89.19 114 ASP A N 1
ATOM 894 C CA . ASP A 1 114 ? 21.554 19.050 3.304 1.00 89.19 114 ASP A CA 1
ATOM 895 C C . ASP A 1 114 ? 20.508 20.057 3.780 1.00 89.19 114 ASP A C 1
ATOM 897 O O . ASP A 1 114 ? 20.310 20.246 4.979 1.00 89.19 114 ASP A O 1
ATOM 901 N N . ARG A 1 115 ? 19.801 20.681 2.832 1.00 91.19 115 ARG A N 1
ATOM 902 C CA . ARG A 1 115 ? 18.738 21.641 3.134 1.00 91.19 115 ARG A CA 1
ATOM 903 C C . ARG A 1 115 ? 17.582 20.990 3.887 1.00 91.19 115 ARG A C 1
ATOM 905 O O . ARG A 1 115 ? 17.069 21.580 4.834 1.00 91.19 115 ARG A O 1
ATOM 912 N N . PHE A 1 116 ? 17.188 19.778 3.489 1.00 92.69 116 PHE A N 1
ATOM 913 C CA . PHE A 1 116 ? 16.191 18.993 4.213 1.00 92.69 116 PHE A CA 1
ATOM 914 C C . PHE A 1 116 ? 16.630 18.761 5.661 1.00 92.69 116 PHE A C 1
ATOM 916 O O . PHE A 1 116 ? 15.885 19.097 6.577 1.00 92.69 116 PHE A O 1
ATOM 923 N N . PHE A 1 117 ? 17.855 18.272 5.870 1.00 92.31 117 PHE A N 1
ATOM 924 C CA . PHE A 1 117 ? 18.393 17.998 7.198 1.00 92.31 117 PHE A CA 1
ATOM 925 C C . PHE A 1 117 ? 18.528 19.256 8.063 1.00 92.31 117 PHE A C 1
ATOM 927 O O . PHE A 1 117 ? 18.097 19.234 9.214 1.00 92.31 117 PHE A O 1
ATOM 934 N N . ALA A 1 118 ? 19.033 20.368 7.524 1.00 91.75 118 ALA A N 1
ATOM 935 C CA . ALA A 1 118 ? 19.111 21.640 8.247 1.00 91.75 118 ALA A CA 1
ATOM 936 C C . ALA A 1 118 ? 17.726 22.115 8.722 1.00 91.75 118 ALA A C 1
ATOM 938 O O . ALA A 1 118 ? 17.567 22.539 9.867 1.00 91.75 118 ALA A O 1
ATOM 939 N N . ASN A 1 119 ? 16.701 21.957 7.878 1.00 95.00 119 ASN A N 1
ATOM 940 C CA . ASN A 1 119 ? 15.323 22.324 8.205 1.00 95.00 119 ASN A CA 1
ATOM 941 C C . ASN A 1 119 ? 14.660 21.396 9.235 1.00 95.00 119 ASN A C 1
ATOM 943 O O . ASN A 1 119 ? 13.619 21.756 9.782 1.00 95.00 119 ASN A O 1
ATOM 947 N N . THR A 1 120 ? 15.242 20.228 9.536 1.00 94.69 120 THR A N 1
ATOM 948 C CA . THR A 1 120 ? 14.763 19.389 10.650 1.00 94.69 120 THR A CA 1
ATOM 949 C C . THR A 1 120 ? 15.122 19.965 12.023 1.00 94.69 120 THR A C 1
ATOM 951 O O . THR A 1 120 ? 14.555 19.534 13.023 1.00 94.69 120 THR A O 1
ATOM 954 N N . GLY A 1 121 ? 16.073 20.909 12.095 1.00 93.25 121 GLY A N 1
ATOM 955 C CA . GLY A 1 121 ? 16.616 21.428 13.355 1.00 93.25 121 GLY A CA 1
ATOM 956 C C . GLY A 1 121 ? 17.547 20.452 14.088 1.00 93.25 121 GLY A C 1
ATOM 957 O O . GLY A 1 121 ? 18.005 20.755 15.189 1.00 93.25 121 GLY A O 1
ATOM 958 N N . ALA A 1 122 ? 17.842 19.288 13.501 1.00 92.56 122 ALA A N 1
ATOM 959 C CA . ALA A 1 122 ? 18.788 18.338 14.066 1.00 92.56 122 ALA A CA 1
ATOM 960 C C . ALA A 1 122 ? 20.218 18.902 14.037 1.00 92.56 122 ALA A C 1
ATOM 962 O O . ALA A 1 122 ? 20.683 19.426 13.024 1.00 92.56 122 ALA A O 1
ATOM 963 N N . MET A 1 123 ? 20.944 18.754 15.145 1.00 89.81 123 MET A N 1
ATOM 964 C CA . MET A 1 123 ? 22.365 19.087 15.203 1.00 89.81 123 MET A CA 1
ATOM 965 C C . MET A 1 123 ? 23.182 17.931 14.617 1.00 89.81 123 MET A C 1
ATOM 967 O O . MET A 1 123 ? 23.336 16.893 15.255 1.00 89.81 123 MET A O 1
ATOM 971 N N . ILE A 1 124 ? 23.706 18.127 13.408 1.00 84.75 124 ILE A N 1
ATOM 972 C CA . ILE A 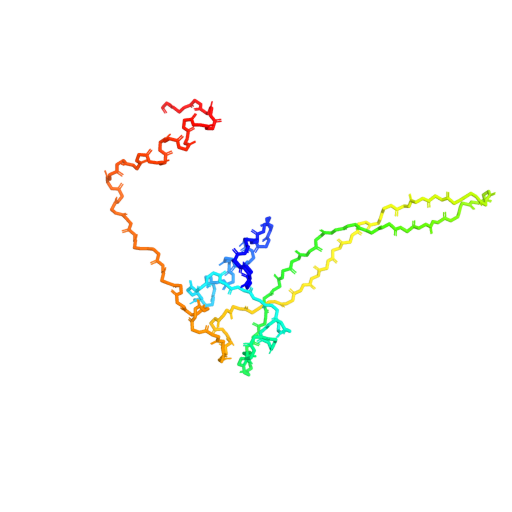1 124 ? 24.537 17.153 12.689 1.00 84.75 124 ILE A CA 1
ATOM 973 C C . ILE A 1 124 ? 25.999 17.601 12.815 1.00 84.75 124 ILE A C 1
ATOM 975 O O . ILE A 1 124 ? 26.321 18.735 12.458 1.00 84.75 124 ILE A O 1
ATOM 979 N N . ARG A 1 125 ? 26.859 16.743 13.375 1.00 82.25 125 ARG A N 1
ATOM 980 C CA . ARG A 1 125 ? 28.301 16.963 13.580 1.00 82.25 125 ARG A CA 1
ATOM 981 C C . ARG A 1 125 ? 29.097 15.825 12.968 1.00 82.25 125 ARG A C 1
ATOM 983 O O . ARG A 1 125 ? 28.575 14.690 13.009 1.00 82.25 125 ARG A O 1
#

Foldseek 3Di:
DEPVPDDDDDPQVVQQVVVCVVPVPPASYKYAQVVCVVQVKHQDPPDFFTKDKDKDWDWDWDADPVRDIDIDIDIDMDIGTMDQPVRIPDGPPVSVPDDDDPDPDPPDDDVVVVVVVVVVVDDDD

pLDDT: mean 91.15, std 8.89, range [58.84, 98.38]

Sequence (125 aa):
LRHNGLPYSGMNVLLLWSEAIARGFASPMWMTFKQALELGGAVRKGETGSMVVFASRFTKTETDSAGEEFDREIPFLKAYSVFNVAQIDGLPDHYYGHKAEPVRDPIVRIEHADRFFANTGAMIR